Protein AF-A0A5P9NM26-F1 (afdb_monomer_lite)

Sequence (149 aa):
MSDPVFKLQLLARAELALTEIYARRAATRTGYLAFALVLALLGLGMLNLAGYLALSTSVSPAMAALIMAIANGVIAALVISASRKAGPSEGEERMARELRELAYREVSEDVDEVKARLEHLTGEVTAIGESVNRGASTLKFLIGLLKKG

Secondary structure (DSSP, 8-state):
---HHHHHHHHHHHHHHHHHHHHHHHHHHHHHHHHHHHHHHHHHHHHHHHHHHHHHTTS-HHHHHHHHHHHHHHHHHHHHHHHTTSSPPHHHHHHHHHHHHHHHHHHHHHHHHHHHHHHHHHHHHHHHHHHHHHHHHHHHHHHHHHT--

pLDDT: mean 81.65, std 11.33, range [49.19, 97.69]

Organism: NCBI:txid2601894

Structure (mmCIF, N/CA/C/O backbone):
data_AF-A0A5P9NM26-F1
#
_entry.id   AF-A0A5P9NM26-F1
#
loop_
_atom_site.group_PDB
_atom_site.id
_atom_site.type_symbol
_atom_site.label_atom_id
_atom_site.label_alt_id
_atom_site.label_comp_id
_atom_site.label_asym_id
_atom_site.label_entity_id
_atom_site.label_seq_id
_atom_site.pdbx_PDB_ins_code
_atom_site.Cartn_x
_atom_site.Cartn_y
_atom_site.Cartn_z
_atom_site.occupancy
_atom_site.B_iso_or_equiv
_atom_site.auth_seq_id
_atom_site.auth_comp_id
_atom_site.auth_asym_id
_atom_site.auth_atom_id
_atom_site.pdbx_PDB_model_num
ATOM 1 N N . MET A 1 1 ? -37.021 9.766 33.530 1.00 49.28 1 MET A N 1
ATOM 2 C CA . MET A 1 1 ? -35.619 9.316 33.645 1.00 49.28 1 MET A CA 1
ATOM 3 C C . MET A 1 1 ? -35.317 8.543 32.373 1.00 49.28 1 MET A C 1
ATOM 5 O O . MET A 1 1 ? -35.898 7.491 32.175 1.00 49.28 1 MET A O 1
ATOM 9 N N . SER A 1 2 ? -34.580 9.132 31.431 1.00 56.12 2 SER A N 1
ATOM 10 C CA . SER A 1 2 ? -34.272 8.481 30.150 1.00 56.12 2 SER A CA 1
ATOM 11 C C . SER A 1 2 ? -33.328 7.304 30.396 1.00 56.12 2 SER A C 1
ATOM 13 O O . SER A 1 2 ? -32.216 7.523 30.881 1.00 56.12 2 SER A O 1
ATOM 15 N N . ASP A 1 3 ? -33.810 6.104 30.088 1.00 73.00 3 ASP A N 1
ATOM 16 C CA . ASP A 1 3 ? -33.189 4.816 30.387 1.00 73.00 3 ASP A CA 1
ATOM 17 C C . ASP A 1 3 ? -31.740 4.749 29.853 1.00 73.00 3 ASP A C 1
ATOM 19 O O . ASP A 1 3 ? -31.524 4.980 28.658 1.00 73.00 3 ASP A O 1
ATOM 23 N N . PRO A 1 4 ? -30.719 4.462 30.682 1.00 76.00 4 PRO A N 1
ATOM 24 C CA . PRO A 1 4 ? -29.324 4.350 30.237 1.00 76.00 4 PRO A CA 1
ATOM 25 C C . PRO A 1 4 ? -29.136 3.325 29.106 1.00 76.00 4 PRO A C 1
ATOM 27 O O . PRO A 1 4 ? -28.300 3.524 28.226 1.00 76.00 4 PRO A O 1
ATOM 30 N N . VAL A 1 5 ? -29.984 2.296 29.051 1.00 80.62 5 VAL A N 1
ATOM 31 C CA . VAL A 1 5 ? -30.018 1.302 27.966 1.00 80.62 5 VAL A CA 1
ATOM 32 C C . VAL A 1 5 ? -30.352 1.941 26.614 1.00 80.62 5 VAL A C 1
ATOM 34 O O . VAL A 1 5 ? -29.742 1.607 25.600 1.00 80.62 5 VAL A O 1
ATOM 37 N N . PHE A 1 6 ? -31.273 2.908 26.587 1.00 85.19 6 PHE A N 1
ATOM 38 C CA . PHE A 1 6 ? -31.652 3.613 25.362 1.00 85.19 6 PHE A CA 1
ATOM 39 C C . PHE A 1 6 ? -30.504 4.479 24.829 1.00 85.19 6 PHE A C 1
ATOM 41 O O . PHE A 1 6 ? -30.252 4.510 23.625 1.00 85.19 6 PHE A O 1
ATOM 48 N N . LYS A 1 7 ? -29.757 5.135 25.726 1.00 82.56 7 LYS A N 1
ATOM 49 C CA . LYS A 1 7 ? -28.572 5.924 25.356 1.00 82.56 7 LYS A CA 1
ATOM 50 C C . LYS A 1 7 ? -27.460 5.042 24.783 1.00 82.56 7 LYS A C 1
ATOM 52 O O . LYS A 1 7 ? -26.877 5.403 23.766 1.00 82.56 7 LYS A O 1
ATOM 57 N N . LEU A 1 8 ? -27.217 3.876 25.385 1.00 85.56 8 LEU A N 1
ATOM 58 C CA . LEU A 1 8 ? -26.232 2.906 24.894 1.00 85.56 8 LEU A CA 1
ATOM 59 C C . LEU A 1 8 ? -26.622 2.318 23.533 1.00 85.56 8 LEU A C 1
ATOM 61 O O . LEU A 1 8 ? -25.781 2.213 22.647 1.00 85.56 8 LEU A O 1
ATOM 65 N N . GLN A 1 9 ? -27.900 1.991 23.323 1.00 86.12 9 GLN A N 1
ATOM 66 C CA . GLN A 1 9 ? -28.383 1.524 22.019 1.00 86.12 9 GLN A CA 1
ATOM 67 C C . GLN A 1 9 ? -28.270 2.600 20.938 1.00 86.12 9 GLN A C 1
ATOM 69 O O . GLN A 1 9 ? -27.946 2.290 19.790 1.00 86.12 9 GLN A O 1
ATOM 74 N N . LEU A 1 10 ? -28.531 3.859 21.293 1.00 85.56 10 LEU A N 1
ATOM 75 C CA . LEU A 1 10 ? -28.387 4.979 20.373 1.00 85.56 10 LEU A CA 1
ATOM 76 C C . LEU A 1 10 ? -26.915 5.202 19.993 1.00 85.56 10 LEU A C 1
ATOM 78 O O . LEU A 1 10 ? -26.622 5.378 18.813 1.00 85.56 10 LEU A O 1
ATOM 82 N N . LEU A 1 11 ? -26.002 5.120 20.967 1.00 88.38 11 LEU A N 1
ATOM 83 C CA . LEU A 1 11 ? -24.557 5.199 20.742 1.00 88.38 11 LEU A CA 1
ATOM 84 C C . LEU A 1 11 ? -24.066 4.050 19.847 1.00 88.38 11 LEU A C 1
ATOM 86 O O . LEU A 1 11 ? -23.422 4.295 18.833 1.00 88.38 11 LEU A O 1
ATOM 90 N N . ALA A 1 12 ? -24.448 2.808 20.160 1.00 85.44 12 ALA A N 1
ATOM 91 C CA . ALA A 1 12 ? -24.059 1.630 19.387 1.00 85.44 12 ALA A CA 1
ATOM 92 C C . ALA A 1 12 ? -24.553 1.701 17.933 1.00 85.44 12 ALA A C 1
ATOM 94 O O . ALA A 1 12 ? -23.818 1.370 17.005 1.00 85.44 12 ALA A O 1
ATOM 95 N N . ARG A 1 13 ? -25.784 2.177 17.703 1.00 85.94 13 ARG A N 1
ATOM 96 C CA . ARG A 1 13 ? -26.306 2.394 16.343 1.00 85.94 13 ARG A CA 1
ATOM 97 C C . ARG A 1 13 ? -25.549 3.491 15.598 1.00 85.94 13 ARG A C 1
ATOM 99 O O . ARG A 1 13 ? -25.334 3.352 14.397 1.00 85.94 13 ARG A O 1
ATOM 106 N N . ALA A 1 14 ? -25.154 4.559 16.288 1.00 84.81 14 ALA A N 1
ATOM 107 C CA . ALA A 1 14 ? -24.377 5.640 15.693 1.00 84.81 14 ALA A CA 1
ATOM 108 C C . ALA A 1 14 ? -22.955 5.188 15.314 1.00 84.81 14 ALA A C 1
ATOM 110 O O . ALA A 1 14 ? -22.496 5.499 14.215 1.00 84.81 14 ALA A O 1
ATOM 111 N N . GLU A 1 15 ? -22.285 4.409 16.168 1.00 86.12 15 GLU A N 1
ATOM 112 C CA . GLU A 1 15 ? -20.972 3.835 15.851 1.00 86.12 15 GLU A CA 1
ATOM 113 C C . GLU A 1 15 ? -21.044 2.838 14.695 1.00 86.12 15 GLU A C 1
ATOM 115 O O . GLU A 1 15 ? -20.266 2.952 13.750 1.00 86.12 15 GLU A O 1
ATOM 120 N N . LEU A 1 16 ? -22.025 1.929 14.700 1.00 85.06 16 LEU A N 1
ATOM 121 C CA . LEU A 1 16 ? -22.225 0.982 13.599 1.00 85.06 16 LEU A CA 1
ATOM 122 C C . LEU A 1 16 ? -22.466 1.699 12.264 1.00 85.06 16 LEU A C 1
ATOM 124 O O . LEU A 1 16 ? -21.878 1.320 11.251 1.00 85.06 16 LEU A O 1
ATOM 128 N N . ALA A 1 17 ? -23.265 2.770 12.262 1.00 81.75 17 ALA A N 1
ATOM 129 C CA . ALA A 1 17 ? -23.506 3.575 11.067 1.00 81.75 17 ALA A CA 1
ATOM 130 C C . ALA A 1 17 ? -22.229 4.276 10.562 1.00 81.75 17 ALA A C 1
ATOM 132 O O . ALA A 1 17 ? -21.979 4.318 9.356 1.00 81.75 17 ALA A O 1
ATOM 133 N N . LEU A 1 18 ? -21.389 4.796 11.465 1.00 78.44 18 LEU A N 1
ATOM 134 C CA . LEU A 1 18 ? -20.092 5.383 11.107 1.00 78.44 18 LEU A CA 1
ATOM 135 C C . LEU A 1 18 ? -19.148 4.334 10.511 1.00 78.44 18 LEU A C 1
ATOM 137 O O . LEU A 1 18 ? -18.560 4.571 9.453 1.00 78.44 18 LEU A O 1
ATOM 141 N N . THR A 1 19 ? -19.032 3.164 11.141 1.00 83.38 19 THR A N 1
ATOM 142 C CA . THR A 1 19 ? -18.210 2.055 10.643 1.00 83.38 19 THR A CA 1
ATOM 143 C C . THR A 1 19 ? -18.659 1.605 9.256 1.00 83.38 19 THR A C 1
ATOM 145 O O . THR A 1 19 ? -17.819 1.391 8.383 1.00 83.38 19 THR A O 1
ATOM 148 N N . GLU A 1 20 ? -19.966 1.522 9.010 1.00 81.25 20 GLU A N 1
ATOM 149 C CA . GLU A 1 20 ? -20.518 1.133 7.712 1.00 81.25 20 GLU A CA 1
ATOM 150 C C . GLU A 1 20 ? -20.185 2.155 6.612 1.00 81.25 20 GLU A C 1
ATOM 152 O O . GLU A 1 20 ? -19.789 1.776 5.507 1.00 81.25 20 GLU A O 1
ATOM 157 N N . ILE A 1 21 ? -20.249 3.457 6.915 1.00 75.94 21 ILE A N 1
ATOM 158 C CA . ILE A 1 21 ? -19.856 4.521 5.978 1.00 75.94 21 ILE A CA 1
ATOM 159 C C . ILE A 1 21 ? -18.361 4.432 5.643 1.00 75.94 21 ILE A C 1
ATOM 161 O O . ILE A 1 21 ? -17.992 4.504 4.463 1.00 75.94 21 ILE A O 1
ATOM 165 N N . TYR A 1 22 ? -17.498 4.247 6.648 1.00 72.31 22 TYR A N 1
ATOM 166 C CA . TYR A 1 22 ? -16.060 4.064 6.431 1.00 72.31 22 TYR A CA 1
ATOM 167 C C . TYR A 1 22 ? -15.771 2.810 5.603 1.00 72.31 22 TYR A C 1
ATOM 169 O O . TYR A 1 22 ? -15.020 2.886 4.628 1.00 72.31 22 TYR A O 1
ATOM 177 N N . ALA A 1 23 ? -16.417 1.687 5.921 1.00 70.50 23 ALA A N 1
ATOM 178 C CA . ALA A 1 23 ? -16.273 0.432 5.194 1.00 70.50 23 ALA A CA 1
ATOM 179 C C . ALA A 1 23 ? -16.728 0.565 3.734 1.00 70.50 23 ALA A C 1
ATOM 181 O O . ALA A 1 23 ? -16.020 0.143 2.821 1.00 70.50 23 ALA A O 1
ATOM 182 N N . ARG A 1 24 ? -17.864 1.221 3.480 1.00 74.62 24 ARG A N 1
ATOM 183 C CA . ARG A 1 24 ? -18.406 1.417 2.128 1.00 74.62 24 ARG A CA 1
ATOM 184 C C . ARG A 1 24 ? -17.549 2.360 1.286 1.00 74.62 24 ARG A C 1
ATOM 186 O O . ARG A 1 24 ? -17.336 2.109 0.096 1.00 74.62 24 ARG A O 1
ATOM 193 N N . ARG A 1 25 ? -17.021 3.429 1.891 1.00 70.50 25 ARG A N 1
ATOM 194 C CA . ARG A 1 25 ? -16.079 4.353 1.240 1.00 70.50 25 ARG A CA 1
ATOM 195 C C . ARG A 1 25 ? -14.735 3.672 0.961 1.00 70.50 25 ARG A C 1
ATOM 197 O O . ARG A 1 25 ? -14.166 3.887 -0.106 1.00 70.50 25 ARG A O 1
ATOM 204 N N . ALA A 1 26 ? -14.251 2.823 1.867 1.00 67.69 26 ALA A N 1
ATOM 205 C CA . ALA A 1 26 ? -13.057 2.014 1.634 1.00 67.69 26 ALA A CA 1
ATOM 206 C C . ALA A 1 26 ? -13.280 1.004 0.494 1.00 67.69 26 ALA A C 1
ATOM 208 O O . ALA A 1 26 ? -12.486 0.962 -0.439 1.00 67.69 26 ALA A O 1
ATOM 209 N N . ALA A 1 27 ? -14.397 0.271 0.510 1.00 70.06 27 ALA A N 1
ATOM 210 C CA . ALA A 1 27 ? -14.721 -0.767 -0.472 1.00 70.06 27 ALA A CA 1
ATOM 211 C C . ALA A 1 27 ? -14.953 -0.233 -1.898 1.00 70.06 27 ALA A C 1
ATOM 213 O O . ALA A 1 27 ? -14.589 -0.868 -2.883 1.00 70.06 27 ALA A O 1
ATOM 214 N N . THR A 1 28 ? -15.554 0.949 -2.045 1.00 69.06 28 THR A N 1
ATOM 215 C CA . THR A 1 28 ? -15.708 1.574 -3.372 1.00 69.06 28 THR A CA 1
ATOM 216 C C . THR A 1 28 ? -14.378 2.109 -3.899 1.00 69.06 28 THR A C 1
ATOM 218 O O . THR A 1 28 ? -14.084 1.987 -5.089 1.00 69.06 28 THR A O 1
ATOM 221 N N . ARG A 1 29 ? -13.530 2.649 -3.016 1.00 73.25 29 ARG A N 1
ATOM 222 C CA . ARG A 1 29 ? -12.193 3.132 -3.377 1.00 73.25 29 ARG A CA 1
ATOM 223 C C . ARG A 1 29 ? -11.250 1.993 -3.776 1.00 73.25 29 ARG A C 1
ATOM 225 O O . ARG A 1 29 ? -10.432 2.197 -4.669 1.00 73.25 29 ARG A O 1
ATOM 232 N N . THR A 1 30 ? -11.374 0.806 -3.177 1.00 74.06 30 THR A N 1
ATOM 233 C CA . THR A 1 30 ? -10.530 -0.358 -3.500 1.00 74.06 30 THR A CA 1
ATOM 234 C C . THR A 1 30 ? -10.786 -0.913 -4.896 1.00 74.06 30 THR A C 1
ATOM 2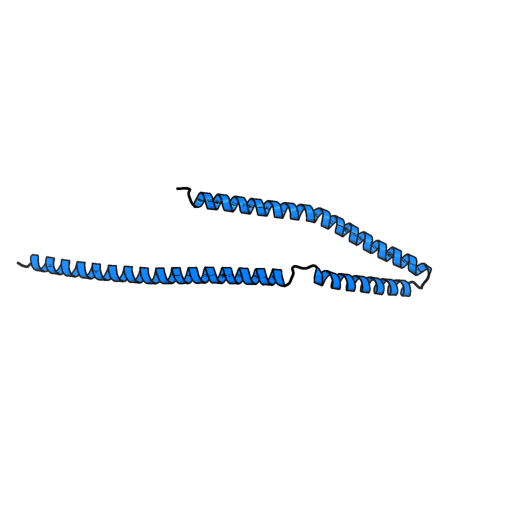36 O O . THR A 1 30 ? -9.822 -1.288 -5.556 1.00 74.06 30 THR A O 1
ATOM 239 N N . GLY A 1 31 ? -12.030 -0.913 -5.390 1.00 81.25 31 GLY A N 1
ATOM 240 C CA . GLY A 1 31 ? -12.338 -1.386 -6.747 1.00 81.25 31 GLY A CA 1
ATOM 241 C C . GLY A 1 31 ? -11.624 -0.574 -7.834 1.00 81.25 31 GLY A C 1
ATOM 242 O O . GLY A 1 31 ? -10.904 -1.128 -8.665 1.00 81.25 31 GLY A O 1
ATOM 243 N N . TYR A 1 32 ? -11.752 0.756 -7.783 1.00 82.69 32 TYR A N 1
ATOM 244 C CA . TYR A 1 32 ? -11.058 1.642 -8.722 1.00 82.69 32 TYR A CA 1
ATOM 245 C C . TYR A 1 32 ? -9.536 1.620 -8.540 1.00 82.69 32 TYR A C 1
ATOM 247 O O . TYR A 1 32 ? -8.816 1.654 -9.533 1.00 82.69 32 TYR A O 1
ATOM 255 N N . LEU A 1 33 ? -9.034 1.518 -7.301 1.00 85.94 33 LEU A N 1
ATOM 256 C CA . LEU A 1 33 ? -7.598 1.364 -7.038 1.00 85.94 33 LEU A CA 1
ATOM 257 C C . LEU A 1 33 ? -7.040 0.069 -7.625 1.00 85.94 33 LEU A C 1
ATOM 259 O O . LEU A 1 33 ? -5.976 0.099 -8.232 1.00 85.94 33 LEU A O 1
ATOM 263 N N . ALA A 1 34 ? -7.749 -1.050 -7.473 1.00 87.38 34 ALA A N 1
ATOM 264 C CA . ALA A 1 34 ? -7.334 -2.331 -8.031 1.00 87.38 34 ALA A CA 1
ATOM 265 C C . ALA A 1 34 ? -7.263 -2.260 -9.561 1.00 87.38 34 ALA A C 1
ATOM 267 O O . ALA A 1 34 ? -6.259 -2.653 -10.152 1.00 87.38 34 ALA A O 1
ATOM 268 N N . PHE A 1 35 ? -8.284 -1.686 -10.202 1.00 91.12 35 PHE A N 1
ATOM 269 C CA . PHE A 1 35 ? -8.285 -1.491 -11.650 1.00 91.12 35 PHE A CA 1
ATOM 270 C C . PHE A 1 35 ? -7.160 -0.553 -12.116 1.00 91.12 35 PHE A C 1
ATOM 272 O O . PHE A 1 35 ? -6.430 -0.874 -13.054 1.00 91.12 35 PHE A O 1
ATOM 279 N N . ALA A 1 36 ? -6.963 0.575 -11.429 1.00 91.81 36 ALA A N 1
ATOM 280 C CA . ALA A 1 36 ? -5.875 1.505 -11.715 1.00 91.81 36 ALA A CA 1
ATOM 281 C C . ALA A 1 36 ? -4.497 0.848 -11.545 1.00 91.81 36 ALA A C 1
ATOM 283 O O . ALA A 1 36 ? -3.606 1.086 -12.355 1.00 91.81 36 ALA A O 1
ATOM 284 N N . LEU A 1 37 ? -4.326 -0.010 -10.537 1.00 93.06 37 LEU A N 1
ATOM 285 C CA . LEU A 1 37 ? -3.092 -0.753 -10.302 1.00 93.06 37 LEU A CA 1
ATOM 286 C C . LEU A 1 37 ? -2.805 -1.740 -11.437 1.00 93.06 37 LEU A C 1
ATOM 288 O O . LEU A 1 37 ? -1.673 -1.798 -11.908 1.00 93.06 37 LEU A O 1
ATOM 292 N N . VAL A 1 38 ? -3.816 -2.459 -11.931 1.00 95.81 38 VAL A N 1
ATOM 293 C CA . VAL A 1 38 ? -3.665 -3.338 -13.104 1.00 95.81 38 VAL A CA 1
ATOM 294 C C . VAL A 1 38 ? -3.208 -2.539 -14.325 1.00 95.81 38 VAL A C 1
ATOM 296 O O . VAL A 1 38 ? -2.225 -2.908 -14.968 1.00 95.81 38 VAL A O 1
ATOM 299 N N . LEU A 1 39 ? -3.871 -1.418 -14.622 1.00 96.56 39 LEU A N 1
ATOM 300 C CA . LEU A 1 39 ? -3.484 -0.550 -15.736 1.00 96.56 39 LEU A CA 1
ATOM 301 C C . LEU A 1 39 ? -2.077 0.031 -15.565 1.00 96.56 39 LEU A C 1
ATOM 303 O O . LEU A 1 39 ? -1.317 0.079 -16.530 1.00 96.56 39 LEU A O 1
ATOM 307 N N . ALA A 1 40 ? -1.708 0.429 -14.348 1.00 94.38 40 ALA A N 1
ATOM 308 C CA . ALA A 1 40 ? -0.378 0.937 -14.048 1.00 94.38 40 ALA A CA 1
ATOM 309 C C . ALA A 1 40 ? 0.702 -0.135 -14.258 1.00 94.38 40 ALA A C 1
ATOM 311 O O . ALA A 1 40 ? 1.736 0.162 -14.849 1.00 94.38 40 ALA A O 1
ATOM 312 N N . LEU A 1 41 ? 0.459 -1.383 -13.841 1.00 95.56 41 LEU A N 1
ATOM 313 C CA . LEU A 1 41 ? 1.386 -2.497 -14.064 1.00 95.56 41 LEU A CA 1
ATOM 314 C C . LEU A 1 41 ? 1.555 -2.810 -15.555 1.00 95.56 41 LEU A C 1
ATOM 316 O O . LEU A 1 41 ? 2.682 -2.968 -16.024 1.00 95.56 41 LEU A O 1
ATOM 320 N N . LEU A 1 42 ? 0.454 -2.850 -16.309 1.00 96.50 42 LEU A N 1
ATOM 321 C CA . LEU A 1 42 ? 0.497 -3.046 -17.761 1.00 96.50 42 LEU A CA 1
ATOM 322 C C . LEU A 1 42 ? 1.261 -1.915 -18.456 1.00 96.50 42 LEU A C 1
ATOM 324 O O . LEU A 1 42 ? 2.136 -2.174 -19.283 1.00 96.50 42 LEU A O 1
ATOM 328 N N . GLY A 1 43 ? 0.967 -0.667 -18.088 1.00 96.50 43 GLY A N 1
ATOM 329 C CA . GLY A 1 43 ? 1.656 0.510 -18.607 1.00 96.50 43 GLY A CA 1
ATOM 330 C C . GLY A 1 43 ? 3.148 0.495 -18.285 1.00 96.50 43 GLY A C 1
ATOM 331 O O . GLY A 1 43 ? 3.961 0.744 -19.170 1.00 96.50 43 GLY A O 1
ATOM 332 N N . LEU A 1 44 ? 3.528 0.138 -17.057 1.00 95.12 44 LEU A N 1
ATOM 333 C CA . LEU A 1 44 ? 4.927 0.053 -16.637 1.00 95.12 44 LEU A CA 1
ATOM 334 C C . LEU A 1 44 ? 5.692 -1.042 -17.396 1.00 95.12 44 LEU A C 1
ATOM 336 O O . LEU A 1 44 ? 6.838 -0.825 -17.796 1.00 95.12 44 LEU A O 1
ATOM 340 N N . GLY A 1 45 ? 5.056 -2.194 -17.631 1.00 95.88 45 GLY A N 1
ATOM 341 C CA . GLY A 1 45 ? 5.618 -3.275 -18.441 1.00 95.88 45 GLY A CA 1
ATOM 342 C C . GLY A 1 45 ? 5.834 -2.853 -19.895 1.00 95.88 45 GLY A C 1
ATOM 343 O O . GLY A 1 45 ? 6.932 -3.016 -20.430 1.00 95.88 45 GLY A O 1
ATOM 344 N N . MET A 1 46 ? 4.823 -2.236 -20.514 1.00 97.50 46 MET A N 1
ATOM 345 C CA . MET A 1 46 ? 4.927 -1.719 -21.883 1.00 97.50 46 MET A CA 1
ATOM 346 C C . MET A 1 46 ? 5.937 -0.579 -22.007 1.00 97.50 46 MET A C 1
ATOM 348 O O . MET A 1 46 ? 6.661 -0.526 -22.994 1.00 97.50 46 MET A O 1
ATOM 352 N N . LEU A 1 47 ? 6.043 0.300 -21.009 1.00 96.44 47 LEU A N 1
ATOM 353 C CA . LEU A 1 47 ? 7.043 1.367 -20.983 1.00 96.44 47 LEU A CA 1
ATOM 354 C C . LEU A 1 47 ? 8.463 0.795 -20.949 1.00 96.44 47 LEU A C 1
ATOM 356 O O . LEU A 1 47 ? 9.342 1.281 -21.657 1.00 96.44 47 LEU A O 1
ATOM 360 N N . ASN A 1 48 ? 8.679 -0.266 -20.169 1.00 95.94 48 ASN A N 1
ATOM 361 C CA . ASN A 1 48 ? 9.954 -0.970 -20.138 1.00 95.94 48 ASN A CA 1
ATOM 362 C C . ASN A 1 48 ? 10.283 -1.624 -21.480 1.00 95.94 48 ASN A C 1
ATOM 364 O O . ASN A 1 48 ? 11.396 -1.473 -21.982 1.00 95.94 48 ASN A O 1
ATOM 368 N N . LEU A 1 49 ? 9.304 -2.306 -22.080 1.00 96.38 49 LEU A N 1
ATOM 369 C CA . LEU A 1 49 ? 9.461 -2.923 -23.392 1.00 96.38 49 LEU A CA 1
ATOM 370 C C . LEU A 1 49 ? 9.757 -1.875 -24.471 1.00 96.38 49 LEU A C 1
ATOM 372 O O . LEU A 1 49 ? 10.685 -2.052 -25.253 1.00 96.38 49 LEU A O 1
ATOM 376 N N . ALA A 1 50 ? 9.010 -0.772 -24.491 1.00 96.81 50 ALA A N 1
ATOM 377 C CA . ALA A 1 50 ? 9.200 0.323 -25.434 1.00 96.81 50 ALA A CA 1
ATOM 378 C C . ALA A 1 50 ? 10.571 0.987 -25.259 1.00 96.81 50 ALA A C 1
ATOM 380 O O . ALA A 1 50 ? 11.268 1.210 -26.246 1.00 96.81 50 ALA A O 1
ATOM 381 N N . GLY A 1 51 ? 10.986 1.249 -24.015 1.00 96.19 51 GLY A N 1
ATOM 382 C CA . GLY A 1 51 ? 12.311 1.782 -23.705 1.00 96.19 51 GLY A CA 1
ATOM 383 C C . GLY A 1 51 ? 13.427 0.845 -24.163 1.00 96.19 51 GLY A C 1
ATOM 384 O O . GLY A 1 51 ? 14.372 1.286 -24.814 1.00 96.19 51 GLY A O 1
ATOM 385 N N . TYR A 1 52 ? 13.283 -0.457 -23.906 1.00 97.25 52 TYR A N 1
ATOM 386 C CA . TYR A 1 52 ? 14.225 -1.470 -24.369 1.00 97.25 52 TYR A CA 1
ATOM 387 C C . TYR A 1 52 ? 14.301 -1.537 -25.899 1.00 97.25 52 TYR A C 1
ATOM 389 O O . TYR A 1 52 ? 15.400 -1.472 -26.449 1.00 97.25 52 TYR A O 1
ATOM 397 N N . LEU A 1 53 ? 13.156 -1.619 -26.591 1.00 96.44 53 LEU A N 1
ATOM 398 C CA . LEU A 1 53 ? 13.104 -1.632 -28.056 1.00 96.44 53 LEU A CA 1
ATOM 399 C C . LEU A 1 53 ? 13.764 -0.377 -28.630 1.00 96.44 53 LEU A C 1
ATOM 401 O O . LEU A 1 53 ? 14.617 -0.489 -29.507 1.00 96.44 53 LEU A O 1
ATOM 405 N N . ALA A 1 54 ? 13.429 0.801 -28.102 1.00 96.44 54 ALA A N 1
ATOM 406 C CA . ALA A 1 54 ? 14.007 2.065 -28.540 1.00 96.44 54 ALA A CA 1
ATOM 407 C C . ALA A 1 54 ? 15.531 2.080 -28.362 1.00 96.44 54 ALA A C 1
ATOM 409 O O . ALA A 1 54 ? 16.254 2.385 -29.308 1.00 96.44 54 ALA A O 1
ATOM 410 N N . LEU A 1 55 ? 16.041 1.675 -27.195 1.00 95.12 55 LEU A N 1
ATOM 411 C CA . LEU A 1 55 ? 17.485 1.610 -26.956 1.00 95.12 55 LEU A CA 1
ATOM 412 C C . LEU A 1 55 ? 18.173 0.581 -27.850 1.00 95.12 55 LEU A C 1
ATOM 414 O O . LEU A 1 55 ? 19.248 0.867 -28.374 1.00 95.12 55 LEU A O 1
ATOM 418 N N . SER A 1 56 ? 17.547 -0.575 -28.076 1.00 95.50 56 SER A N 1
ATOM 419 C CA . SER A 1 56 ? 18.107 -1.652 -28.898 1.00 95.50 56 SER A CA 1
ATOM 420 C C . SER A 1 56 ? 18.349 -1.257 -30.360 1.00 95.50 56 SER A C 1
ATOM 422 O O . SER A 1 56 ? 19.117 -1.921 -31.049 1.00 95.50 56 SER A O 1
ATOM 424 N N . THR A 1 57 ? 17.752 -0.153 -30.832 1.00 95.62 57 THR A N 1
ATOM 425 C CA . THR A 1 57 ? 18.057 0.412 -32.160 1.00 95.62 57 THR A CA 1
ATOM 426 C C . THR A 1 57 ? 19.428 1.089 -32.230 1.00 95.62 57 THR A C 1
ATOM 428 O O . THR A 1 57 ? 19.991 1.229 -33.312 1.00 95.62 57 THR A O 1
ATOM 431 N N . SER A 1 58 ? 19.967 1.510 -31.084 1.00 94.75 58 SER A N 1
ATOM 432 C CA . SER A 1 58 ? 21.194 2.311 -30.982 1.00 94.75 58 SER A CA 1
ATOM 433 C C . SER A 1 58 ? 22.341 1.583 -30.279 1.00 94.75 58 SER A C 1
ATOM 435 O O . SER A 1 58 ? 23.505 1.869 -30.550 1.00 94.75 58 SER A O 1
ATOM 437 N N . VAL A 1 59 ? 22.034 0.630 -29.394 1.00 95.50 59 VAL A N 1
ATOM 438 C CA . VAL A 1 59 ? 23.018 -0.148 -28.630 1.00 95.50 59 VAL A CA 1
ATOM 439 C C . VAL A 1 59 ? 22.737 -1.646 -28.724 1.00 95.50 59 VAL A C 1
ATOM 441 O O . VAL A 1 59 ? 21.646 -2.066 -29.104 1.00 95.50 59 VAL A O 1
ATOM 444 N N . SER A 1 60 ? 23.715 -2.476 -28.341 1.00 95.88 60 SER A N 1
ATOM 445 C CA . SER A 1 60 ? 23.521 -3.928 -28.328 1.00 95.88 60 SER A CA 1
ATOM 446 C C . SER A 1 60 ? 22.381 -4.342 -27.379 1.00 95.88 60 SER A C 1
ATOM 448 O O . SER A 1 60 ? 22.176 -3.697 -26.343 1.00 95.88 60 SER A O 1
ATOM 450 N N . PRO A 1 61 ? 21.670 -5.451 -27.663 1.00 93.50 61 PRO A N 1
ATOM 451 C CA . PRO A 1 61 ? 20.569 -5.937 -26.827 1.00 93.50 61 PRO A CA 1
ATOM 452 C C . PRO A 1 61 ? 20.937 -6.112 -25.347 1.00 93.50 61 PRO A C 1
ATOM 454 O O . PRO A 1 61 ? 20.124 -5.830 -24.468 1.00 93.50 61 PRO A O 1
ATOM 457 N N . ALA A 1 62 ? 22.170 -6.542 -25.060 1.00 95.06 62 ALA A N 1
ATOM 458 C CA . ALA A 1 62 ? 22.665 -6.693 -23.694 1.00 95.06 62 ALA A CA 1
ATOM 459 C C . ALA A 1 62 ? 22.850 -5.336 -22.993 1.00 95.06 62 ALA A C 1
ATOM 461 O O . ALA A 1 62 ? 22.450 -5.174 -21.840 1.00 95.06 62 ALA A O 1
ATOM 462 N N . MET A 1 63 ? 23.400 -4.340 -23.696 1.00 96.12 63 MET A N 1
ATOM 463 C CA . MET A 1 63 ? 23.587 -2.995 -23.146 1.00 96.12 63 MET A CA 1
ATOM 464 C C . MET A 1 63 ? 22.259 -2.264 -22.947 1.00 96.12 63 MET A C 1
ATOM 466 O O . MET A 1 63 ? 22.083 -1.603 -21.927 1.00 96.12 63 MET A O 1
ATOM 470 N N . ALA A 1 64 ? 21.297 -2.426 -23.861 1.00 96.31 64 ALA A N 1
ATOM 471 C CA . ALA A 1 64 ? 19.948 -1.887 -23.692 1.00 96.31 64 ALA A CA 1
ATOM 472 C C . ALA A 1 64 ? 19.282 -2.428 -22.415 1.00 96.31 64 ALA A C 1
ATOM 474 O O . ALA A 1 64 ? 18.741 -1.656 -21.623 1.00 96.31 64 ALA A O 1
ATOM 475 N N . ALA A 1 65 ? 19.375 -3.742 -22.178 1.00 94.44 65 ALA A N 1
ATOM 476 C CA . ALA A 1 65 ? 18.826 -4.375 -20.979 1.00 94.44 65 ALA A CA 1
ATOM 477 C C . ALA A 1 65 ? 19.501 -3.854 -19.703 1.00 94.44 65 ALA A C 1
ATOM 479 O O . ALA A 1 65 ? 18.818 -3.564 -18.722 1.00 94.44 65 ALA A O 1
ATOM 480 N N . LEU A 1 66 ? 20.827 -3.685 -19.727 1.00 96.62 66 LEU A N 1
ATOM 481 C CA . LEU A 1 66 ? 21.584 -3.152 -18.596 1.00 96.62 66 LEU A CA 1
ATOM 482 C C . LEU A 1 66 ? 21.169 -1.713 -18.256 1.00 96.62 66 LEU A C 1
ATOM 484 O O . LEU A 1 66 ? 20.929 -1.404 -17.091 1.00 96.62 66 LEU A O 1
ATOM 488 N N . ILE A 1 67 ? 21.039 -0.843 -19.262 1.00 96.38 67 ILE A N 1
ATOM 489 C CA . ILE A 1 67 ? 20.628 0.553 -19.056 1.00 96.38 67 ILE A CA 1
ATOM 490 C C . ILE A 1 67 ? 19.209 0.613 -18.479 1.00 96.38 67 ILE A C 1
ATOM 492 O O . ILE A 1 67 ? 18.978 1.333 -17.508 1.00 96.38 67 ILE A O 1
ATOM 496 N N . MET A 1 68 ? 18.278 -0.184 -19.014 1.00 96.81 68 MET A N 1
ATOM 497 C CA . MET A 1 68 ? 16.915 -0.268 -18.479 1.00 96.81 68 MET A CA 1
ATOM 498 C C . MET A 1 68 ? 16.894 -0.785 -17.036 1.00 96.81 68 MET A C 1
ATOM 500 O O . MET A 1 68 ? 16.175 -0.240 -16.199 1.00 96.81 68 MET A O 1
ATOM 504 N N . ALA A 1 69 ? 17.712 -1.789 -16.709 1.00 96.06 69 ALA A N 1
ATOM 505 C CA . ALA A 1 69 ? 17.824 -2.309 -15.348 1.00 96.06 69 ALA A CA 1
ATO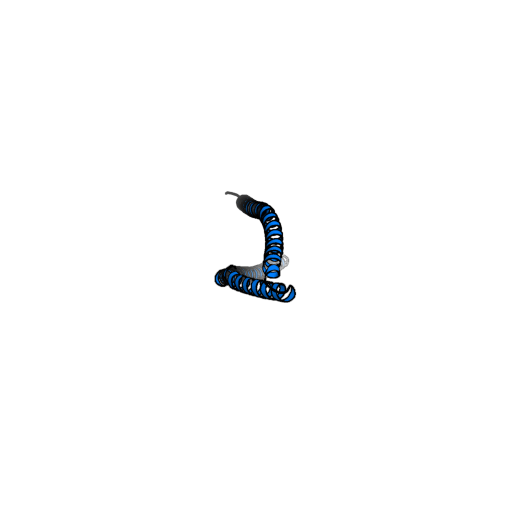M 506 C C . ALA A 1 69 ? 18.325 -1.240 -14.365 1.00 96.06 69 ALA A C 1
ATOM 508 O O . ALA A 1 69 ? 17.738 -1.065 -13.296 1.00 96.06 69 ALA A O 1
ATOM 509 N N . ILE A 1 70 ? 19.358 -0.481 -14.742 1.00 97.69 70 ILE A N 1
ATOM 510 C CA . ILE A 1 70 ? 19.882 0.621 -13.924 1.00 97.69 70 ILE A CA 1
ATOM 511 C C . ILE A 1 70 ? 18.821 1.714 -13.756 1.00 97.69 70 ILE A C 1
ATOM 513 O O . ILE A 1 70 ? 18.573 2.152 -12.633 1.00 97.69 70 ILE A O 1
ATOM 517 N N . ALA A 1 71 ? 18.152 2.121 -14.837 1.00 96.12 71 ALA A N 1
ATOM 518 C CA . ALA A 1 71 ? 17.107 3.141 -14.789 1.00 96.12 71 ALA A CA 1
ATOM 519 C C . ALA A 1 71 ? 15.950 2.739 -13.856 1.00 96.12 71 ALA A C 1
ATOM 521 O O . ALA A 1 71 ? 15.565 3.515 -12.980 1.00 96.12 71 ALA A O 1
ATOM 522 N N . ASN A 1 72 ? 15.448 1.505 -13.972 1.00 96.25 72 ASN A N 1
ATOM 523 C CA . ASN A 1 72 ? 14.424 0.983 -13.065 1.00 96.25 72 ASN A CA 1
ATOM 524 C C . ASN A 1 72 ? 14.918 0.919 -11.616 1.00 96.25 72 ASN A C 1
ATOM 526 O O . ASN A 1 72 ? 14.164 1.246 -10.703 1.00 96.25 72 ASN A O 1
ATOM 530 N N . GLY A 1 73 ? 16.177 0.530 -11.394 1.00 96.62 73 GLY A N 1
ATOM 531 C CA . GLY A 1 73 ? 16.788 0.511 -10.065 1.00 96.62 73 GLY A CA 1
ATOM 532 C C . GLY A 1 73 ? 16.813 1.896 -9.414 1.00 96.62 73 GLY A C 1
ATOM 533 O O . GLY A 1 73 ? 16.449 2.036 -8.247 1.00 96.62 73 GLY A O 1
ATOM 534 N N . VAL A 1 74 ? 17.162 2.936 -10.179 1.00 97.69 74 VAL A N 1
ATOM 535 C CA . VAL A 1 74 ? 17.131 4.330 -9.708 1.00 97.69 74 VAL A CA 1
ATOM 536 C C . VAL A 1 74 ? 15.704 4.760 -9.370 1.00 97.69 74 VAL A C 1
ATOM 538 O O . VAL A 1 74 ? 15.472 5.305 -8.291 1.00 97.69 74 VAL A O 1
ATOM 541 N N . ILE A 1 75 ? 14.733 4.472 -10.241 1.00 95.75 75 ILE A N 1
ATOM 542 C CA . ILE A 1 75 ? 13.317 4.778 -9.983 1.00 95.75 75 ILE A CA 1
ATOM 543 C C . ILE A 1 75 ? 12.841 4.068 -8.708 1.00 95.75 75 ILE A C 1
ATOM 545 O O . ILE A 1 75 ? 12.225 4.699 -7.851 1.00 95.75 75 ILE A O 1
ATOM 549 N N . ALA A 1 76 ? 13.166 2.785 -8.535 1.00 94.62 76 ALA A N 1
ATOM 550 C CA . ALA A 1 76 ? 12.804 2.022 -7.345 1.00 94.62 76 ALA A CA 1
ATOM 551 C C . ALA A 1 76 ? 13.406 2.631 -6.068 1.00 94.62 76 ALA A C 1
ATOM 553 O O . ALA A 1 76 ? 12.700 2.793 -5.0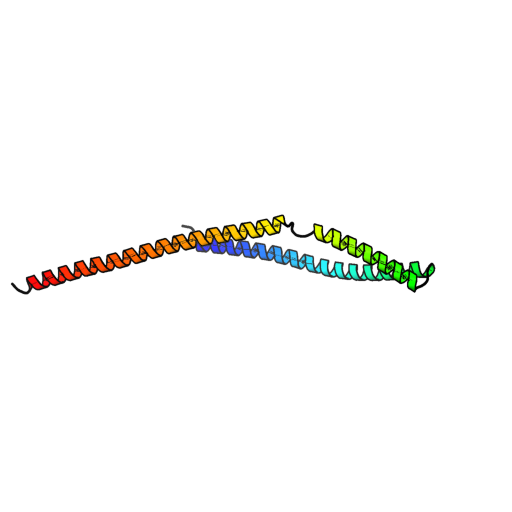72 1.00 94.62 76 ALA A O 1
ATOM 554 N N . ALA A 1 77 ? 14.679 3.038 -6.101 1.00 95.38 77 ALA A N 1
ATOM 555 C CA . ALA A 1 77 ? 15.325 3.709 -4.975 1.00 95.38 77 ALA A CA 1
ATOM 556 C C . ALA A 1 77 ? 14.635 5.039 -4.616 1.00 95.38 77 ALA A C 1
ATOM 558 O O . ALA A 1 77 ? 14.425 5.328 -3.435 1.00 95.38 77 ALA A O 1
ATOM 559 N N . LEU A 1 78 ? 14.225 5.824 -5.619 1.00 94.44 78 LEU A N 1
ATOM 560 C CA . LEU A 1 78 ? 13.471 7.063 -5.413 1.00 94.44 78 LEU A CA 1
ATOM 561 C C . LEU A 1 78 ? 12.092 6.798 -4.801 1.00 94.44 78 LEU A C 1
ATOM 563 O O . LEU A 1 78 ? 11.710 7.479 -3.850 1.00 94.44 78 LEU A O 1
ATOM 567 N N . VAL A 1 79 ? 11.369 5.789 -5.293 1.00 92.12 79 VAL A N 1
ATOM 568 C CA . VAL A 1 79 ? 10.054 5.408 -4.758 1.00 92.12 79 VAL A CA 1
ATOM 569 C C . VAL A 1 79 ? 10.167 4.940 -3.307 1.00 92.12 79 VAL A C 1
ATOM 571 O O . VAL A 1 79 ? 9.380 5.386 -2.478 1.00 92.12 79 VAL A O 1
ATOM 574 N N . ILE A 1 80 ? 11.167 4.121 -2.964 1.00 90.56 80 ILE A N 1
ATOM 575 C CA . ILE A 1 80 ? 11.422 3.690 -1.576 1.00 90.56 80 ILE A CA 1
ATOM 576 C C . ILE A 1 80 ? 11.763 4.890 -0.681 1.00 90.56 80 ILE A C 1
ATOM 578 O O . ILE A 1 80 ? 11.314 4.978 0.461 1.00 90.56 80 ILE A O 1
ATOM 582 N N . SER A 1 81 ? 12.553 5.839 -1.184 1.00 91.25 81 SER A N 1
ATOM 583 C CA . SER A 1 81 ? 12.879 7.063 -0.445 1.00 91.25 81 SER A CA 1
ATOM 584 C C . SER A 1 81 ? 11.636 7.923 -0.190 1.00 91.25 81 SER A C 1
ATOM 586 O O . SER A 1 81 ? 11.442 8.434 0.915 1.00 91.25 81 SER A O 1
ATOM 588 N N . ALA A 1 82 ? 10.754 8.038 -1.184 1.00 88.94 82 ALA A N 1
ATOM 589 C CA . ALA A 1 82 ? 9.491 8.755 -1.058 1.00 88.94 82 ALA A CA 1
ATOM 590 C C . ALA A 1 82 ? 8.499 8.032 -0.132 1.00 88.94 82 ALA A C 1
ATOM 592 O O . ALA A 1 82 ? 7.840 8.685 0.676 1.00 88.94 82 ALA A O 1
ATOM 593 N N . SER A 1 83 ? 8.417 6.698 -0.187 1.00 84.69 83 SER A N 1
ATOM 594 C CA . SER A 1 83 ? 7.469 5.918 0.619 1.00 84.69 83 SER A CA 1
ATOM 595 C C . SER A 1 83 ? 7.752 6.029 2.115 1.00 84.69 83 SER A C 1
ATOM 597 O O . SER A 1 83 ? 6.817 6.069 2.910 1.00 84.69 83 SER A O 1
ATOM 599 N N . ARG A 1 84 ? 9.026 6.173 2.505 1.00 80.00 84 ARG A N 1
ATOM 600 C CA . ARG A 1 84 ? 9.423 6.439 3.899 1.00 80.00 84 ARG A CA 1
ATOM 601 C C . ARG A 1 84 ? 8.817 7.726 4.466 1.00 80.00 84 ARG A C 1
ATOM 603 O O . ARG A 1 84 ? 8.709 7.847 5.676 1.00 80.00 84 ARG A O 1
ATOM 610 N N . LYS A 1 85 ? 8.418 8.676 3.614 1.00 75.25 85 LYS A N 1
ATOM 611 C CA . LYS A 1 85 ? 7.807 9.952 4.022 1.00 75.25 85 LYS A CA 1
ATOM 612 C C . LYS A 1 85 ? 6.274 9.936 3.997 1.00 75.25 85 LYS A C 1
ATOM 614 O O . LYS A 1 85 ? 5.669 10.912 4.420 1.00 75.25 85 LYS A O 1
ATOM 619 N N . ALA A 1 86 ? 5.654 8.879 3.468 1.00 66.38 86 ALA A N 1
ATOM 620 C CA . ALA A 1 86 ? 4.219 8.832 3.167 1.00 66.38 86 ALA A CA 1
ATOM 621 C C . ALA A 1 86 ? 3.394 7.937 4.118 1.00 66.38 86 ALA A C 1
ATOM 623 O O . ALA A 1 86 ? 2.201 7.751 3.885 1.00 66.38 86 ALA A O 1
ATOM 624 N N . GLY A 1 87 ? 4.012 7.358 5.154 1.00 59.97 87 GLY A N 1
ATOM 625 C CA . GLY A 1 87 ? 3.319 6.579 6.190 1.00 59.97 87 GLY A CA 1
ATOM 626 C C . GLY A 1 87 ? 2.754 7.448 7.324 1.00 59.97 87 GLY A C 1
ATOM 627 O O . GLY A 1 87 ? 3.096 8.632 7.390 1.00 59.97 87 GLY A O 1
ATOM 628 N N . PRO A 1 88 ? 1.922 6.873 8.221 1.00 60.34 88 PRO A N 1
ATOM 629 C CA . PRO A 1 88 ? 1.520 7.531 9.463 1.00 60.34 88 PRO A CA 1
ATOM 630 C C . PRO A 1 88 ? 2.766 8.054 10.162 1.00 60.34 88 PRO A C 1
ATOM 632 O O . PRO A 1 88 ? 3.764 7.333 10.261 1.00 60.34 88 PRO A O 1
ATOM 635 N N . SER A 1 89 ? 2.752 9.318 10.572 1.00 62.22 89 SER A N 1
ATOM 636 C CA . SER A 1 89 ? 3.954 9.890 11.176 1.00 62.22 89 SER A CA 1
ATOM 637 C C . SER A 1 89 ? 4.288 9.118 12.457 1.00 62.22 89 SER A C 1
ATOM 639 O O . SER A 1 89 ? 3.381 8.679 13.165 1.00 62.22 89 SER A O 1
ATOM 641 N N . GLU A 1 90 ? 5.571 8.983 12.808 1.00 62.69 90 GLU A N 1
ATOM 642 C CA . GLU A 1 90 ? 5.976 8.390 14.099 1.00 62.69 90 GLU A CA 1
ATOM 643 C C . GLU A 1 90 ? 5.237 9.047 15.284 1.00 62.69 90 GLU A C 1
ATOM 645 O O . GLU A 1 90 ? 4.989 8.411 16.307 1.00 62.69 90 GLU A O 1
ATOM 650 N N . GLY A 1 91 ? 4.818 10.310 15.124 1.00 64.19 91 GLY A N 1
ATOM 651 C CA . GLY A 1 91 ? 3.979 11.037 16.071 1.00 64.19 91 GLY A CA 1
ATOM 652 C C . GLY A 1 91 ? 2.545 10.511 16.192 1.00 64.19 91 GLY A C 1
ATOM 653 O O . GLY A 1 91 ? 2.036 10.444 17.305 1.00 64.19 91 GLY A O 1
ATOM 654 N N . GLU A 1 92 ? 1.896 10.097 15.101 1.00 68.00 92 GLU A N 1
ATOM 655 C CA . GLU A 1 92 ? 0.553 9.490 15.145 1.00 68.00 92 GLU A CA 1
ATOM 656 C C . GLU A 1 92 ? 0.593 8.116 15.818 1.00 68.00 92 GLU A C 1
ATOM 658 O O . GLU A 1 92 ? -0.262 7.799 16.644 1.00 68.00 92 GLU A O 1
ATOM 663 N N . GLU A 1 93 ? 1.625 7.321 15.530 1.00 71.06 93 GLU A N 1
ATOM 664 C CA . GLU A 1 93 ? 1.809 6.016 16.163 1.00 71.06 93 GLU A CA 1
ATOM 665 C C . GLU A 1 93 ? 2.144 6.148 17.657 1.00 71.06 93 GLU A C 1
ATOM 667 O O . GLU A 1 93 ? 1.631 5.396 18.491 1.00 71.06 93 GLU A O 1
ATOM 672 N N . ARG A 1 94 ? 2.965 7.141 18.017 1.00 75.00 94 ARG A N 1
ATOM 673 C CA . ARG A 1 94 ? 3.294 7.457 19.408 1.00 75.00 94 ARG A CA 1
ATOM 674 C C . ARG A 1 94 ? 2.087 7.984 20.176 1.00 75.00 94 ARG A C 1
ATOM 676 O O . ARG A 1 94 ? 1.835 7.506 21.275 1.00 75.00 94 ARG A O 1
ATOM 683 N N . MET A 1 95 ? 1.310 8.890 19.590 1.00 75.62 95 MET A N 1
ATOM 684 C CA . MET A 1 95 ? 0.086 9.420 20.194 1.00 75.62 95 MET A CA 1
ATOM 685 C C . MET A 1 95 ? -0.951 8.315 20.407 1.00 75.62 95 MET A C 1
ATOM 687 O O . MET A 1 95 ? -1.548 8.238 21.474 1.00 75.62 95 MET A O 1
ATOM 691 N N . ALA A 1 96 ? -1.125 7.410 19.438 1.00 77.81 96 ALA A N 1
ATOM 692 C CA . ALA A 1 96 ? -2.008 6.257 19.593 1.00 77.81 96 ALA A CA 1
ATOM 693 C C . ALA A 1 96 ? -1.546 5.316 20.721 1.00 77.81 96 ALA A C 1
ATOM 695 O O . ALA A 1 96 ? -2.377 4.798 21.469 1.00 77.81 96 ALA A O 1
ATOM 696 N N . ARG A 1 97 ? -0.229 5.109 20.883 1.00 80.62 97 ARG A N 1
ATOM 697 C CA . ARG A 1 97 ? 0.326 4.345 22.015 1.00 80.62 97 ARG A CA 1
ATOM 698 C C . ARG A 1 97 ? 0.111 5.058 23.342 1.00 80.62 97 ARG A C 1
ATOM 700 O O . ARG A 1 97 ? -0.348 4.416 24.274 1.00 80.62 97 ARG A O 1
ATOM 707 N N . GLU A 1 98 ? 0.396 6.354 23.417 1.00 82.31 98 GLU A N 1
ATOM 708 C CA . GLU A 1 98 ? 0.218 7.159 24.630 1.00 82.31 98 GLU A CA 1
ATOM 709 C C . GLU A 1 98 ? -1.256 7.204 25.056 1.00 82.31 98 GLU A C 1
ATOM 711 O O . GLU A 1 98 ? -1.556 6.985 26.225 1.00 82.31 98 GLU A O 1
ATOM 716 N N . LEU A 1 99 ? -2.188 7.373 24.113 1.00 81.31 99 LEU A N 1
ATOM 717 C CA . LEU A 1 99 ? -3.628 7.352 24.386 1.00 81.31 99 LEU A CA 1
ATOM 718 C C . LEU A 1 99 ? -4.097 5.977 24.886 1.00 81.31 99 LEU A C 1
ATOM 720 O O . LEU A 1 99 ? -4.900 5.893 25.812 1.00 81.31 99 LEU A O 1
ATOM 724 N N . ARG A 1 100 ? -3.559 4.892 24.315 1.00 79.44 100 ARG A N 1
ATOM 725 C CA . ARG A 1 100 ? -3.813 3.526 24.790 1.00 79.44 100 ARG A CA 1
ATOM 726 C C . ARG A 1 100 ? -3.268 3.313 26.203 1.00 79.44 100 ARG A C 1
ATOM 728 O O . ARG A 1 100 ? -3.941 2.696 27.019 1.00 79.44 100 ARG A O 1
ATOM 735 N N . GLU A 1 101 ? -2.063 3.800 26.485 1.00 85.06 101 GLU A N 1
ATOM 736 C CA . GLU A 1 101 ? -1.425 3.690 27.801 1.00 85.06 101 GLU A CA 1
ATOM 737 C C . GLU A 1 101 ? -2.208 4.470 28.870 1.00 85.06 101 GLU A C 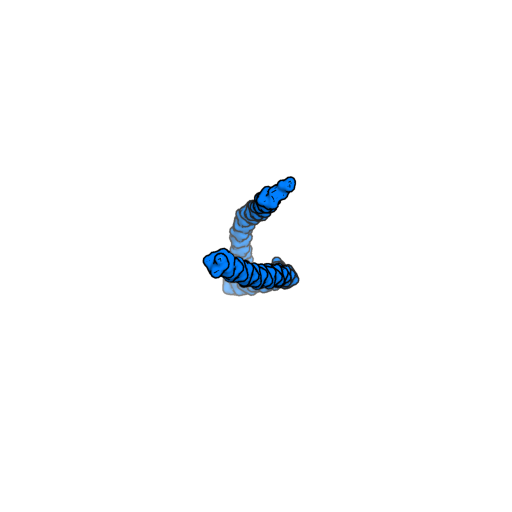1
ATOM 739 O O . GLU A 1 101 ? -2.400 3.974 29.977 1.00 85.06 101 GLU A O 1
ATOM 744 N N . LEU A 1 102 ? -2.702 5.666 28.525 1.00 80.25 102 LEU A N 1
ATOM 745 C CA . LEU A 1 102 ? -3.561 6.483 29.386 1.00 80.25 102 LEU A CA 1
ATOM 746 C C . LEU A 1 102 ? -4.887 5.778 29.686 1.00 80.25 102 LEU A C 1
ATOM 748 O O . LEU A 1 102 ? -5.243 5.647 30.852 1.00 80.25 102 LEU A O 1
ATOM 752 N N . ALA A 1 103 ? -5.555 5.241 28.661 1.00 77.69 103 ALA A N 1
ATOM 753 C CA . ALA A 1 103 ? -6.790 4.480 28.843 1.00 77.69 103 ALA A CA 1
ATOM 754 C C . ALA A 1 103 ? -6.579 3.226 29.712 1.00 77.69 103 ALA A C 1
ATOM 756 O O . ALA A 1 103 ? -7.421 2.901 30.544 1.00 77.69 103 ALA A O 1
ATOM 757 N N . TYR A 1 104 ? -5.446 2.528 29.564 1.00 76.19 104 TYR A N 1
ATOM 758 C CA . TYR A 1 104 ? -5.113 1.390 30.428 1.00 76.19 104 TYR A CA 1
ATOM 759 C C . TYR A 1 104 ? -4.895 1.796 31.884 1.00 76.19 104 TYR A C 1
ATOM 761 O O . TYR A 1 104 ? -5.339 1.078 32.777 1.00 76.19 104 TYR A O 1
ATOM 769 N N . ARG A 1 105 ? -4.215 2.924 32.125 1.00 77.88 105 ARG A N 1
ATOM 770 C CA . ARG A 1 105 ? -3.981 3.433 33.482 1.00 77.88 105 ARG A CA 1
ATOM 771 C C . ARG A 1 105 ? -5.280 3.816 34.176 1.00 77.88 105 ARG A C 1
ATOM 773 O O . ARG A 1 105 ? -5.501 3.379 35.298 1.00 77.88 105 ARG A O 1
ATOM 780 N N . GLU A 1 106 ? -6.145 4.551 33.490 1.00 72.88 106 GLU A N 1
ATOM 781 C CA . GLU A 1 106 ? -7.432 4.995 34.035 1.00 72.88 106 GLU A CA 1
ATOM 782 C C . GLU A 1 106 ? -8.331 3.797 34.384 1.00 72.88 106 GLU A C 1
ATOM 784 O O . GLU A 1 106 ? -8.846 3.701 35.493 1.00 72.88 106 GLU A O 1
ATOM 789 N N . VAL A 1 107 ? -8.400 2.791 33.502 1.00 74.06 107 VAL A N 1
ATOM 790 C CA . VAL A 1 107 ? -9.124 1.541 33.790 1.00 74.06 107 VAL A CA 1
ATOM 791 C C . VAL A 1 107 ? -8.496 0.770 34.956 1.00 74.06 107 VAL A C 1
ATOM 793 O O . VAL A 1 107 ? -9.220 0.160 35.739 1.00 74.06 107 VAL A O 1
ATOM 796 N N . SER A 1 108 ? -7.165 0.762 35.090 1.00 71.25 108 SER A N 1
ATOM 797 C CA . SER A 1 108 ? -6.512 0.081 36.215 1.00 71.25 108 SER A CA 1
ATOM 798 C C . SER A 1 108 ? -6.773 0.767 37.559 1.00 71.25 108 SER A C 1
ATOM 800 O O . SER A 1 108 ? -7.028 0.071 38.538 1.00 71.25 108 SER A O 1
ATOM 802 N N . GLU A 1 109 ? -6.787 2.103 37.596 1.00 71.88 109 GLU A N 1
ATOM 803 C CA . GLU A 1 109 ? -7.108 2.872 38.805 1.00 71.88 109 GLU A CA 1
ATOM 804 C C . GLU A 1 109 ? -8.569 2.659 39.230 1.00 71.88 109 GLU A C 1
ATOM 806 O O . GLU A 1 109 ? -8.829 2.382 40.403 1.00 71.88 109 GLU A O 1
ATOM 811 N N . ASP A 1 110 ? -9.507 2.664 38.277 1.00 71.94 110 ASP A N 1
ATOM 812 C CA . ASP A 1 110 ? -10.920 2.363 38.541 1.00 71.94 110 ASP A CA 1
ATOM 813 C C . ASP A 1 110 ? -11.113 0.941 39.106 1.00 71.94 110 ASP A C 1
ATOM 815 O O . ASP A 1 110 ? -11.926 0.717 40.008 1.00 71.94 110 ASP A O 1
ATOM 819 N N . VAL A 1 111 ? -10.356 -0.046 38.611 1.00 67.94 111 VAL A N 1
ATOM 820 C CA . VAL A 1 111 ? -10.420 -1.433 39.106 1.00 67.94 111 VAL A CA 1
ATOM 821 C C . VAL A 1 111 ? -9.875 -1.548 40.529 1.00 67.94 111 VAL A C 1
ATOM 823 O O . VAL A 1 111 ? -10.473 -2.251 41.350 1.00 67.94 111 VAL A O 1
ATOM 826 N N . ASP A 1 112 ? -8.781 -0.857 40.842 1.00 72.94 112 ASP A N 1
ATOM 827 C CA . ASP A 1 112 ? -8.198 -0.858 42.184 1.00 72.94 112 ASP A CA 1
ATOM 828 C C . ASP A 1 112 ? -9.120 -0.166 43.202 1.00 72.94 112 ASP A C 1
ATOM 830 O O . ASP A 1 112 ? -9.307 -0.676 44.313 1.00 72.94 112 ASP A O 1
ATOM 834 N N . GLU A 1 113 ? -9.790 0.925 42.819 1.00 71.50 113 GLU A N 1
ATOM 835 C CA . GLU A 1 113 ? -10.786 1.585 43.669 1.00 71.50 113 GLU A CA 1
ATOM 836 C C . GLU A 1 113 ? -12.008 0.684 43.924 1.00 71.50 113 GLU A C 1
ATOM 838 O O . GLU A 1 113 ? -12.476 0.548 45.062 1.00 71.50 113 GLU A O 1
ATOM 843 N N . VAL A 1 114 ? -12.516 0.015 42.883 1.00 68.50 114 VAL A N 1
ATOM 844 C CA . VAL A 1 114 ? -13.631 -0.938 43.008 1.00 68.50 114 VAL A CA 1
ATOM 845 C C . VAL A 1 114 ? -13.249 -2.114 43.910 1.00 68.50 114 VAL A C 1
ATOM 847 O O . VAL A 1 114 ? -14.057 -2.549 44.737 1.00 68.50 114 VAL A O 1
ATOM 850 N N . LYS A 1 115 ? -12.011 -2.606 43.809 1.00 72.56 115 LYS A N 1
ATOM 851 C CA . LYS A 1 115 ? -11.494 -3.684 44.656 1.00 72.56 115 LYS A CA 1
ATOM 852 C C . LYS A 1 115 ? -11.387 -3.257 46.122 1.00 72.56 115 LYS A C 1
ATOM 854 O O . LYS A 1 115 ? -11.845 -3.992 46.995 1.00 72.56 115 LYS A O 1
ATOM 859 N N . ALA A 1 116 ? -10.893 -2.049 46.390 1.00 75.44 116 ALA A N 1
ATOM 860 C CA . ALA A 1 116 ? -10.838 -1.492 47.741 1.00 75.44 116 ALA A CA 1
ATOM 861 C C . ALA A 1 116 ? -12.241 -1.334 48.359 1.00 75.44 116 ALA A C 1
ATOM 863 O O . ALA A 1 116 ? -12.462 -1.670 49.525 1.00 75.44 116 ALA A O 1
ATOM 864 N N . ARG A 1 117 ? -13.230 -0.890 47.568 1.00 70.56 117 ARG A N 1
ATOM 865 C CA . ARG A 1 117 ? -14.635 -0.802 48.007 1.00 70.56 117 ARG A CA 1
ATOM 866 C C . ARG A 1 117 ? -15.227 -2.184 48.327 1.00 70.56 117 ARG A C 1
ATOM 868 O O . ARG A 1 117 ? -15.952 -2.315 49.312 1.00 70.56 117 ARG A O 1
ATOM 875 N N . LEU A 1 118 ? -14.898 -3.216 47.545 1.00 70.62 118 LEU A N 1
ATOM 876 C CA . LEU A 1 118 ? -15.316 -4.607 47.785 1.00 70.62 118 LEU A CA 1
ATOM 877 C C . LEU A 1 118 ? -14.693 -5.214 49.052 1.00 70.62 118 LEU A C 1
ATOM 879 O O . LEU A 1 118 ? -15.380 -5.916 49.800 1.00 70.62 118 LEU A O 1
ATOM 883 N N . GLU A 1 119 ? -13.419 -4.933 49.325 1.00 78.12 119 GLU A N 1
ATOM 884 C CA . GLU A 1 119 ? -12.745 -5.374 50.555 1.00 78.12 119 GLU A CA 1
ATOM 885 C C . GLU A 1 119 ? -13.384 -4.738 51.800 1.00 78.12 119 GLU A C 1
ATOM 887 O O . GLU A 1 119 ? -13.691 -5.443 52.766 1.00 78.12 119 GLU A O 1
ATOM 892 N N . HIS A 1 120 ? -13.703 -3.440 51.745 1.00 73.94 120 HIS A N 1
ATOM 893 C CA . HIS A 1 120 ? -14.429 -2.749 52.815 1.00 73.94 120 HIS A CA 1
ATOM 894 C C . HIS A 1 120 ? -15.840 -3.312 53.049 1.00 73.94 120 HIS A C 1
ATOM 896 O O . HIS A 1 120 ? -16.212 -3.568 54.196 1.00 73.94 120 HIS A O 1
ATOM 902 N N . LEU A 1 121 ? -16.599 -3.578 51.979 1.00 71.44 121 LEU A N 1
ATOM 903 C CA . LEU A 1 121 ? -17.928 -4.201 52.060 1.00 71.44 121 LEU A CA 1
ATOM 904 C C . LEU A 1 121 ? -17.875 -5.592 52.709 1.00 71.44 121 LEU A C 1
ATOM 906 O O . LEU A 1 121 ? -18.724 -5.936 53.530 1.00 71.44 121 LEU A O 1
ATOM 910 N N . THR A 1 122 ? -16.858 -6.392 52.382 1.00 77.50 122 THR A N 1
ATOM 911 C CA . THR A 1 122 ? -16.679 -7.733 52.964 1.00 77.50 122 THR A CA 1
ATOM 912 C C . THR A 1 122 ? -16.369 -7.653 54.465 1.00 77.50 122 THR A C 1
ATOM 914 O O . THR A 1 122 ? -16.892 -8.441 55.261 1.00 77.50 122 THR A O 1
ATOM 917 N N . GLY A 1 123 ? -15.568 -6.661 54.869 1.00 75.69 123 GLY A N 1
ATOM 918 C CA . GLY A 1 123 ? -15.286 -6.364 56.274 1.00 75.69 123 GLY A CA 1
ATOM 919 C C . GLY A 1 123 ? -16.538 -5.968 57.064 1.00 75.69 123 GLY A C 1
ATOM 920 O O . GLY A 1 123 ? -16.783 -6.514 58.142 1.00 75.69 123 GLY A O 1
ATOM 921 N N . GLU A 1 124 ? -17.377 -5.086 56.513 1.00 76.19 124 GLU A N 1
ATOM 922 C CA . GLU A 1 124 ? -18.635 -4.668 57.149 1.00 76.19 124 GLU A CA 1
ATOM 923 C C . GLU A 1 124 ? -19.630 -5.826 57.300 1.00 76.19 124 GLU A C 1
ATOM 925 O O . GLU A 1 124 ? -20.216 -6.001 58.370 1.00 76.19 124 GLU A O 1
ATOM 930 N N . VAL A 1 125 ? -19.781 -6.674 56.277 1.00 74.00 125 VAL A N 1
ATOM 931 C CA . VAL A 1 125 ? -20.666 -7.852 56.338 1.00 74.00 125 VAL A CA 1
ATOM 932 C C . VAL A 1 125 ? -20.215 -8.834 57.424 1.00 74.00 125 VAL A C 1
ATOM 934 O O . VAL A 1 125 ? -21.047 -9.379 58.155 1.00 74.00 125 VAL A O 1
ATOM 937 N N . THR A 1 126 ? -18.904 -9.017 57.588 1.00 77.25 126 THR A N 1
ATOM 938 C CA . THR A 1 126 ? -18.340 -9.884 58.635 1.00 77.25 126 THR A CA 1
ATOM 939 C C . THR A 1 126 ? -18.627 -9.320 60.034 1.00 77.25 126 THR A C 1
ATOM 941 O O . THR A 1 126 ? -19.083 -10.049 60.918 1.00 77.25 126 THR A O 1
ATOM 944 N N . ALA A 1 127 ? -18.465 -8.007 60.227 1.00 75.50 127 ALA A N 1
ATOM 945 C CA . ALA A 1 127 ? -18.755 -7.331 61.494 1.00 75.50 127 ALA A CA 1
ATOM 946 C C . ALA A 1 127 ? -20.257 -7.341 61.859 1.00 75.50 127 ALA A C 1
ATOM 948 O O . ALA A 1 127 ? -20.628 -7.484 63.034 1.00 75.50 127 ALA A O 1
ATOM 949 N N . ILE A 1 128 ? -21.145 -7.240 60.863 1.00 77.19 128 ILE A N 1
ATOM 950 C CA . ILE A 1 128 ? -22.597 -7.391 61.049 1.00 77.19 128 ILE A CA 1
ATOM 951 C C . ILE A 1 128 ? -22.931 -8.829 61.478 1.00 77.19 128 ILE A C 1
ATOM 953 O O . ILE A 1 128 ? -23.687 -9.030 62.430 1.00 77.19 128 ILE A O 1
ATOM 957 N N . GLY A 1 129 ? -22.321 -9.839 60.851 1.00 77.38 129 GLY A N 1
ATOM 958 C CA . GLY A 1 129 ? -22.497 -11.241 61.243 1.00 77.38 129 GLY A CA 1
ATOM 959 C C . GLY A 1 129 ? -22.115 -11.509 62.705 1.00 77.38 129 GLY A C 1
ATOM 960 O O . GLY A 1 129 ? -22.852 -12.171 63.441 1.00 77.38 129 GLY A O 1
ATOM 961 N N . GLU A 1 130 ? -21.004 -10.936 63.171 1.00 80.44 130 GLU A N 1
ATOM 962 C CA . GLU A 1 130 ? -20.550 -11.086 64.558 1.00 80.44 130 GLU A CA 1
ATOM 963 C C . GLU A 1 130 ? -21.434 -10.368 65.584 1.00 80.44 130 GLU A C 1
ATOM 965 O O . GLU A 1 130 ? -21.636 -10.871 66.695 1.00 80.44 130 GLU A O 1
ATOM 970 N N . SER A 1 131 ? -21.947 -9.184 65.249 1.00 75.88 131 SER A N 1
ATOM 971 C CA . SER A 1 131 ? -22.829 -8.413 66.134 1.00 75.88 131 SER A CA 1
ATOM 972 C C . SER A 1 131 ? -24.211 -9.058 66.252 1.00 75.88 131 SER A C 1
ATOM 974 O O . SER A 1 131 ? -24.738 -9.166 67.363 1.00 75.88 131 SER A O 1
ATOM 976 N N . VAL A 1 132 ? -24.745 -9.606 65.156 1.00 78.75 132 VAL A N 1
ATOM 977 C CA . VAL A 1 132 ? -25.972 -10.419 65.167 1.00 78.75 132 VAL A CA 1
ATOM 978 C C . VAL A 1 132 ? -25.782 -11.688 66.001 1.00 78.75 132 VAL A C 1
ATOM 980 O O . VAL A 1 132 ? -26.633 -12.004 66.833 1.00 78.75 132 VAL A O 1
ATOM 983 N N . ASN A 1 133 ? -24.653 -12.390 65.860 1.00 80.75 133 ASN A N 1
ATOM 984 C CA . ASN A 1 133 ? -24.379 -13.596 66.646 1.00 80.75 133 ASN A CA 1
ATOM 985 C C . ASN A 1 133 ? -24.246 -13.303 68.157 1.00 80.75 133 ASN A C 1
ATOM 987 O O . ASN A 1 133 ? -24.752 -14.059 68.989 1.00 80.75 133 ASN A O 1
ATOM 991 N N . ARG A 1 134 ? -23.631 -12.171 68.530 1.00 76.06 134 ARG A N 1
ATOM 992 C CA . ARG A 1 134 ? -23.569 -11.696 69.927 1.00 76.06 134 ARG A CA 1
ATOM 993 C C . ARG A 1 134 ? -24.936 -11.270 70.478 1.00 76.06 134 ARG A C 1
ATOM 995 O O . ARG A 1 134 ? -25.257 -11.554 71.633 1.00 76.06 134 ARG A O 1
ATOM 1002 N N . GLY A 1 135 ? -25.772 -10.630 69.664 1.00 75.56 135 GLY A N 1
ATOM 1003 C CA . GLY A 1 135 ? -27.154 -10.310 70.036 1.00 75.56 135 GLY A CA 1
ATOM 1004 C C . GLY A 1 135 ? -28.006 -11.569 70.235 1.00 75.56 135 GLY A C 1
ATOM 1005 O O . GLY A 1 135 ? -28.759 -11.680 71.198 1.00 75.56 135 GLY A O 1
ATOM 1006 N N . ALA A 1 136 ? -27.832 -12.574 69.377 1.00 75.19 136 ALA A N 1
ATOM 1007 C CA . ALA A 1 136 ? -28.550 -13.840 69.473 1.00 75.19 136 ALA A CA 1
ATOM 1008 C C . ALA A 1 136 ? -28.133 -14.675 70.698 1.00 75.19 136 ALA A C 1
ATOM 1010 O O . ALA A 1 136 ? -28.976 -15.326 71.321 1.00 75.19 136 ALA A O 1
ATOM 1011 N N . SER A 1 137 ? -26.849 -14.661 71.073 1.00 71.81 137 SER A N 1
ATOM 1012 C CA . SER A 1 137 ? -26.360 -15.388 72.250 1.00 71.81 137 SER A CA 1
ATOM 1013 C C . SER A 1 137 ? -26.835 -14.760 73.562 1.00 71.81 137 SER A C 1
ATOM 1015 O O . SER A 1 137 ? -27.238 -15.485 74.474 1.00 71.81 137 SER A O 1
ATOM 1017 N N . THR A 1 138 ? -26.880 -13.428 73.637 1.00 76.06 138 THR A N 1
ATOM 1018 C CA . THR A 1 138 ? -27.426 -12.704 74.797 1.00 76.06 138 THR A CA 1
ATOM 1019 C C . THR A 1 138 ? -28.934 -12.915 74.937 1.00 76.06 138 THR A C 1
ATOM 1021 O O . THR A 1 138 ? -29.406 -13.215 76.033 1.00 76.06 138 THR A O 1
ATOM 1024 N N . LEU A 1 139 ? -29.686 -12.892 73.833 1.00 72.88 139 LEU A N 1
ATOM 1025 C CA . LEU A 1 139 ? -31.109 -13.256 73.819 1.00 72.88 139 LEU A CA 1
ATOM 1026 C C . LEU A 1 139 ? -31.353 -14.698 74.286 1.00 72.88 139 LEU A C 1
ATOM 1028 O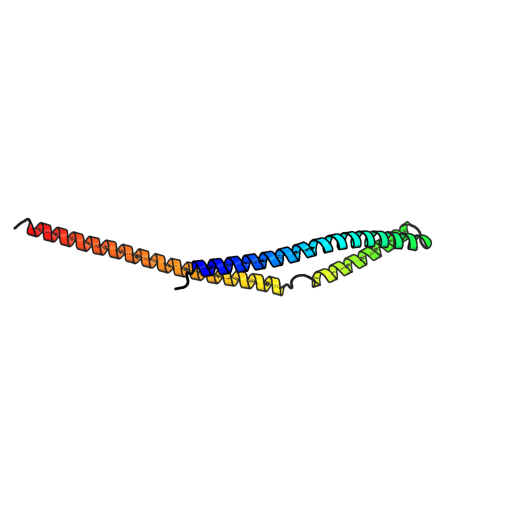 O . LEU A 1 139 ? -32.218 -14.931 75.130 1.00 72.88 139 LEU A O 1
ATOM 1032 N N . LYS A 1 140 ? -30.568 -15.671 73.802 1.00 75.88 140 LYS A N 1
ATOM 1033 C CA . LYS A 1 140 ? -30.651 -17.067 74.271 1.00 75.88 140 LYS A CA 1
ATOM 1034 C C . LYS A 1 140 ? -30.370 -17.197 75.768 1.00 75.88 140 LYS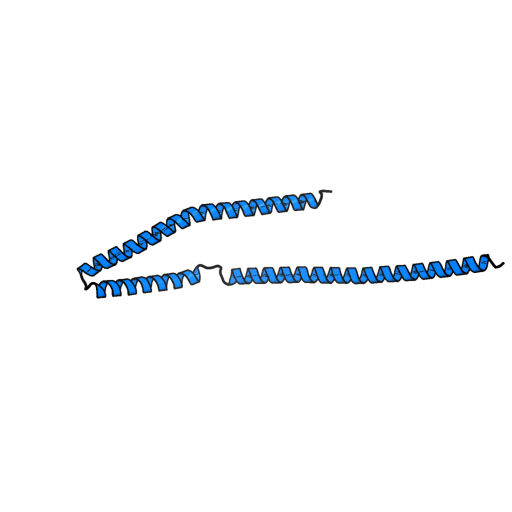 A C 1
ATOM 1036 O O . LYS A 1 140 ? -31.052 -17.964 76.444 1.00 75.88 140 LYS A O 1
ATOM 1041 N N . PHE A 1 141 ? -29.390 -16.460 76.283 1.00 77.81 141 PHE A N 1
ATOM 1042 C CA . PHE A 1 141 ? -29.050 -16.467 77.704 1.00 77.81 141 PHE A CA 1
ATOM 1043 C C . PHE A 1 141 ? -30.189 -15.908 78.571 1.00 77.81 141 PHE A C 1
ATOM 1045 O O . PHE A 1 141 ? -30.577 -16.539 79.554 1.00 77.81 141 PHE A O 1
ATOM 1052 N N . LEU A 1 142 ? -30.783 -14.780 78.168 1.00 76.94 142 LEU A N 1
ATOM 1053 C CA . LEU A 1 142 ? -31.909 -14.164 78.879 1.00 76.94 142 LEU A CA 1
ATOM 1054 C C . LEU A 1 142 ? -33.160 -15.054 78.873 1.00 76.94 142 LEU A C 1
ATOM 1056 O O . LEU A 1 142 ? -33.801 -15.220 79.909 1.00 76.94 142 LEU A O 1
ATOM 1060 N N . ILE A 1 143 ? -33.468 -15.697 77.744 1.00 77.50 143 ILE A N 1
ATOM 1061 C CA . ILE A 1 143 ? -34.566 -16.674 77.654 1.00 77.50 143 ILE A CA 1
ATOM 1062 C C . ILE A 1 143 ? -34.299 -17.891 78.559 1.00 77.50 143 ILE A C 1
ATOM 1064 O O . ILE A 1 143 ? -35.220 -18.422 79.179 1.00 77.50 143 ILE A O 1
ATOM 1068 N N . GLY A 1 144 ? -33.040 -18.324 78.680 1.00 76.00 144 GLY A N 1
ATOM 1069 C CA . GLY A 1 144 ? -32.643 -19.411 79.577 1.00 76.00 144 GLY A CA 1
ATOM 1070 C C . GLY A 1 144 ? -32.830 -19.086 81.063 1.00 76.00 144 GLY A C 1
ATOM 1071 O O . GLY A 1 144 ? -33.217 -19.967 81.830 1.00 76.00 144 GLY A O 1
ATOM 1072 N N . LEU A 1 145 ? -32.601 -17.831 81.462 1.00 74.62 145 LEU A N 1
ATOM 1073 C CA . LEU A 1 145 ? -32.845 -17.344 82.825 1.00 74.62 145 LEU A CA 1
ATOM 1074 C C . LEU A 1 145 ? -34.339 -17.292 83.161 1.00 74.62 145 LEU A C 1
ATOM 1076 O O . LEU A 1 145 ? -34.735 -17.699 84.249 1.00 74.62 145 LEU A O 1
ATOM 1080 N N . LEU A 1 146 ? -35.171 -16.865 82.210 1.00 71.19 146 LEU A N 1
ATOM 1081 C CA . LEU A 1 146 ? -36.617 -16.727 82.403 1.00 71.19 146 LEU A CA 1
ATOM 1082 C C . LEU A 1 146 ? -37.347 -18.078 82.511 1.00 71.19 146 LEU A C 1
ATOM 1084 O O . LEU A 1 146 ? -38.445 -18.146 83.045 1.00 71.19 146 LEU A O 1
ATOM 1088 N N . LYS A 1 147 ? -36.728 -19.164 82.032 1.00 68.62 147 LYS A N 1
ATOM 1089 C CA . LYS A 1 147 ? -37.253 -20.536 82.132 1.00 68.62 147 LYS A CA 1
ATOM 1090 C C . LYS A 1 147 ? -36.887 -21.235 83.457 1.00 68.62 147 LYS A C 1
ATOM 1092 O O . LYS A 1 147 ? -37.316 -22.365 83.678 1.00 68.62 147 LYS A O 1
ATOM 1097 N N . LYS A 1 148 ? -36.049 -20.620 84.302 1.00 56.44 148 LYS A N 1
ATOM 1098 C CA . LYS A 1 148 ? -35.478 -21.240 85.514 1.00 56.44 148 LYS A CA 1
ATOM 1099 C C . LYS A 1 148 ? -35.962 -20.633 86.841 1.00 56.44 148 LYS A C 1
ATOM 1101 O O . LYS A 1 148 ? -35.513 -21.109 87.883 1.00 56.44 148 LYS A O 1
ATOM 1106 N N . GLY A 1 149 ? -36.828 -19.621 86.801 1.00 49.19 149 GLY A N 1
ATOM 1107 C CA . GLY A 1 149 ? -37.598 -19.115 87.947 1.00 49.19 149 GLY A CA 1
ATOM 1108 C C . GLY A 1 149 ? -39.051 -19.542 87.833 1.00 49.19 149 GLY A C 1
ATOM 1109 O O . GLY A 1 149 ? -39.668 -19.748 88.896 1.00 49.19 149 GLY A O 1
#

InterPro domains:
  IPR009937 Putative Actinobacterial Holin-X, holin superfamily III [PF07332] (12-94)

Foldseek 3Di:
DPDVVVVVVVVVVVVVVVVVVVVVVVVVVVVVVVVVVVVVVVVVVVVLVVQLVVVVVPDPSVVSVVVSVVVVVVVVVVVVVVVVVVDDPPVNVVVVVVVVVVVVVVVVVVVVVVVVVVVVVVVVVVVVVVVVVVVVVVVVVVVVVVVVD

Radius of gyration: 37.91 Å; chains: 1; bounding box: 61×32×120 Å